Protein AF-A0A6I3X1X1-F1 (afdb_monomer)

Secondary structure (DSSP, 8-state):
-------SEEEE--SHHHHHHHHHHHTTT--EEEEES-SS---SPPP-EEEHHHHHHHHHTT-HHHHHHH-EE--EEEEE-TTS-EEEEEE--TT-B-TTSSBSEEE--HHHHHHHHHHHHHHTT-EEEES----------

Foldseek 3Di:
DPPDDDWPEEFEALALVSLLVLLVCLVVVTGYEYEEQAPADDDDDDDFKDFLVNLLSVVVSVCNVVCVVFKAADQKDFDADPVRHTPDIDGDPRPDADPSRHRGMIGGGRRSSSVSSNVSSVVSPYNYHYSDDDPDDDDPD

Structure (mmCIF, N/CA/C/O backbone):
data_AF-A0A6I3X1X1-F1
#
_entry.id   AF-A0A6I3X1X1-F1
#
loop_
_atom_site.group_PDB
_atom_site.id
_atom_site.type_symbol
_atom_site.label_atom_id
_atom_site.label_alt_id
_atom_site.label_comp_id
_atom_site.label_asym_id
_atom_site.label_entity_id
_atom_site.label_seq_id
_atom_site.pdbx_PDB_ins_code
_atom_site.Cartn_x
_atom_site.Cartn_y
_atom_site.Cartn_z
_atom_site.occupancy
_atom_site.B_iso_or_equiv
_atom_site.auth_seq_id
_atom_site.auth_comp_id
_atom_site.auth_asym_id
_atom_site.auth_atom_id
_atom_site.pdbx_PDB_model_num
ATOM 1 N N . MET A 1 1 ? -27.180 -5.523 21.542 1.00 44.34 1 MET A N 1
ATOM 2 C CA . MET A 1 1 ? -26.044 -4.594 21.440 1.00 44.34 1 MET A CA 1
ATOM 3 C C . MET A 1 1 ? -26.448 -3.597 20.384 1.00 44.34 1 MET A C 1
ATOM 5 O O . MET A 1 1 ? -26.874 -4.025 19.317 1.00 44.34 1 MET A O 1
ATOM 9 N N . ASP A 1 2 ? -26.475 -2.319 20.724 1.00 55.62 2 ASP A N 1
ATOM 10 C CA . ASP A 1 2 ? -26.527 -1.273 19.712 1.00 55.62 2 ASP A CA 1
ATOM 11 C C . ASP A 1 2 ? -25.302 -1.459 18.806 1.00 55.62 2 ASP A C 1
ATOM 13 O O . ASP A 1 2 ? -24.182 -1.622 19.272 1.00 55.62 2 ASP A O 1
ATOM 17 N N . GLY A 1 3 ? -25.512 -1.575 17.497 1.00 69.38 3 GLY A N 1
ATOM 18 C CA . GLY A 1 3 ? -24.440 -1.851 16.533 1.00 69.38 3 GLY A CA 1
ATOM 19 C C . GLY A 1 3 ? -23.529 -0.648 16.272 1.00 69.38 3 GLY A C 1
ATOM 20 O O . GLY A 1 3 ? -23.048 -0.501 15.153 1.00 69.38 3 GLY A O 1
ATOM 21 N N . SER A 1 4 ? -23.366 0.241 17.254 1.00 80.56 4 SER A N 1
ATOM 22 C CA . SER A 1 4 ? -22.607 1.482 17.134 1.00 80.56 4 SER A CA 1
ATOM 23 C C . SER A 1 4 ? -21.169 1.251 17.580 1.00 80.56 4 SER A C 1
ATOM 25 O O . SER A 1 4 ? -20.925 0.787 18.692 1.00 80.56 4 SER A O 1
ATOM 27 N N . PHE A 1 5 ? -20.221 1.593 16.714 1.00 87.25 5 PHE A N 1
ATOM 28 C CA . PHE A 1 5 ? -18.792 1.597 17.015 1.00 87.25 5 PHE A CA 1
ATOM 29 C C . PHE A 1 5 ? -18.276 3.028 16.893 1.00 87.25 5 PHE A C 1
ATOM 31 O O . PHE A 1 5 ? -18.742 3.762 16.023 1.00 87.25 5 PHE A O 1
ATOM 38 N N . ASP A 1 6 ? -17.326 3.400 17.745 1.00 93.31 6 ASP A N 1
ATOM 39 C CA . ASP A 1 6 ? -16.702 4.722 17.745 1.00 93.31 6 ASP A CA 1
ATOM 40 C C . ASP A 1 6 ? -15.221 4.582 17.371 1.00 93.31 6 ASP A C 1
ATOM 42 O O . ASP A 1 6 ? -14.518 3.738 17.932 1.00 93.31 6 ASP A O 1
ATOM 46 N N . PHE A 1 7 ? -14.782 5.356 16.380 1.00 97.00 7 PHE A N 1
ATOM 47 C CA . PHE A 1 7 ? -13.424 5.352 15.835 1.00 97.00 7 PHE A CA 1
ATOM 48 C C . PHE A 1 7 ? -13.033 6.778 15.453 1.00 97.00 7 PHE A C 1
ATOM 50 O O . PHE A 1 7 ? -13.839 7.506 14.875 1.00 97.00 7 PHE A O 1
ATOM 57 N N . ASP A 1 8 ? -11.771 7.141 15.676 1.00 97.94 8 ASP A N 1
ATOM 58 C CA . ASP A 1 8 ? -11.225 8.427 15.231 1.00 97.94 8 ASP A CA 1
ATOM 59 C C . ASP A 1 8 ? -11.210 8.523 13.696 1.00 97.94 8 ASP A C 1
ATOM 61 O O . ASP A 1 8 ? -11.401 9.599 13.126 1.00 97.94 8 ASP A O 1
ATOM 65 N N . VAL A 1 9 ? -10.957 7.396 13.015 1.00 98.06 9 VAL A N 1
ATOM 66 C CA . VAL A 1 9 ? -10.892 7.309 11.551 1.00 98.06 9 VAL A CA 1
ATOM 67 C C . VAL A 1 9 ? -11.572 6.037 11.046 1.00 98.06 9 VAL A C 1
ATOM 69 O O . VAL A 1 9 ? -11.241 4.926 11.458 1.00 98.06 9 VAL A O 1
ATOM 72 N N . VAL A 1 10 ? -12.463 6.190 10.064 1.00 97.62 10 VAL A N 1
ATOM 73 C CA . VAL A 1 10 ? -13.001 5.076 9.272 1.00 97.62 10 VAL A CA 1
ATOM 74 C C . VAL A 1 10 ? -12.580 5.243 7.815 1.00 97.62 10 VAL A C 1
ATOM 76 O O . VAL A 1 10 ? -12.921 6.232 7.167 1.00 97.62 10 VAL A O 1
ATOM 79 N N . VAL A 1 11 ? -11.845 4.268 7.285 1.00 98.06 11 VAL A N 1
ATOM 80 C CA . VAL A 1 11 ? -11.416 4.215 5.885 1.00 98.06 11 VAL A CA 1
ATOM 81 C C . VAL A 1 11 ? -12.339 3.281 5.109 1.00 98.06 11 VAL A C 1
ATOM 83 O O . VAL A 1 11 ? -12.446 2.095 5.419 1.00 98.06 11 VAL A O 1
ATOM 86 N N . VAL A 1 12 ? -12.989 3.811 4.073 1.00 97.25 12 VAL A N 1
ATOM 87 C CA . VAL A 1 12 ? -13.854 3.037 3.175 1.00 97.25 12 VAL A CA 1
ATOM 88 C C . VAL A 1 12 ? -13.056 2.611 1.943 1.00 97.25 12 VAL A C 1
ATOM 90 O O . VAL A 1 12 ? -12.696 3.441 1.110 1.00 97.25 12 VAL A O 1
ATOM 93 N N . GLY A 1 13 ? -12.787 1.312 1.836 1.00 95.38 13 GLY A N 1
ATOM 94 C CA . GLY A 1 13 ? -11.925 0.684 0.836 1.00 95.38 13 GLY A CA 1
ATOM 95 C C . GLY A 1 13 ? -10.644 0.123 1.461 1.00 95.38 13 GLY A C 1
ATOM 96 O O . GLY A 1 13 ? -9.861 0.854 2.061 1.00 95.38 13 GLY A O 1
ATOM 97 N N . GLY A 1 14 ? -10.400 -1.173 1.274 1.00 93.44 14 GLY A N 1
ATOM 98 C CA . GLY A 1 14 ? -9.263 -1.933 1.811 1.00 93.44 14 GLY A CA 1
ATOM 99 C C . GLY A 1 14 ? -8.302 -2.439 0.734 1.00 93.44 14 GLY A C 1
ATOM 100 O O . GLY A 1 14 ? -7.703 -3.508 0.876 1.00 93.44 14 GLY A O 1
ATOM 101 N N . GLY A 1 15 ? -8.160 -1.678 -0.353 1.00 91.62 15 GLY A N 1
ATOM 102 C CA . GLY A 1 15 ? -7.041 -1.828 -1.286 1.00 91.62 15 GLY A CA 1
ATOM 103 C C . GLY A 1 15 ? -5.729 -1.258 -0.714 1.00 91.62 15 GLY A C 1
ATOM 104 O O . GLY A 1 15 ? -5.729 -0.709 0.393 1.00 91.62 15 GLY A O 1
ATOM 105 N N . PRO A 1 16 ? -4.618 -1.301 -1.477 1.00 91.31 16 PRO A N 1
ATOM 106 C CA . PRO A 1 16 ? -3.298 -0.866 -1.010 1.00 91.31 16 PRO A CA 1
ATOM 107 C C . PRO A 1 16 ? -3.285 0.525 -0.363 1.00 91.31 16 PRO A C 1
ATOM 109 O O . PRO A 1 16 ? -2.706 0.711 0.704 1.00 91.31 16 PRO A O 1
ATOM 112 N N . VAL A 1 17 ? -3.969 1.498 -0.974 1.00 93.44 17 VAL A N 1
ATOM 113 C CA . VAL A 1 17 ? -4.033 2.880 -0.471 1.00 93.44 17 VAL A CA 1
ATOM 114 C C . VAL A 1 17 ? -4.779 2.962 0.861 1.00 93.44 17 VAL A C 1
ATOM 116 O O . VAL A 1 17 ? -4.277 3.566 1.804 1.00 93.44 17 VAL A O 1
ATOM 119 N N . GLY A 1 18 ? -5.960 2.343 0.957 1.00 96.00 18 GLY A 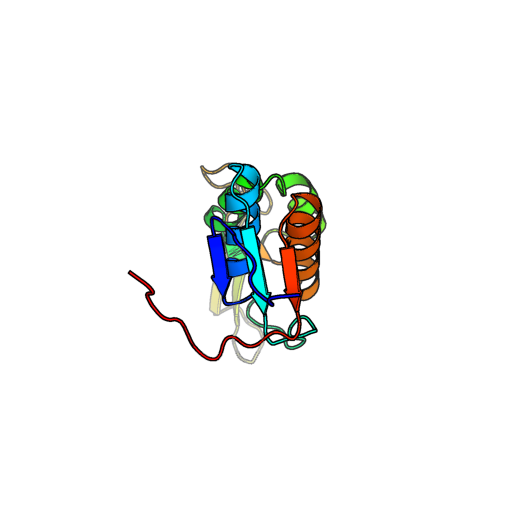N 1
ATOM 120 C CA . GLY A 1 18 ? -6.794 2.414 2.158 1.00 96.00 18 GLY A CA 1
ATOM 121 C C . GLY A 1 18 ? -6.170 1.692 3.349 1.00 96.00 18 GLY A C 1
ATOM 122 O O . GLY A 1 18 ? -6.143 2.226 4.454 1.00 96.00 18 GLY A O 1
ATOM 123 N N . VAL A 1 19 ? -5.567 0.527 3.108 1.00 96.25 19 VAL A N 1
ATOM 124 C CA . VAL A 1 19 ? -4.837 -0.219 4.142 1.00 96.25 19 VAL A CA 1
ATOM 125 C C . VAL A 1 19 ? -3.591 0.545 4.596 1.00 96.25 19 VAL A C 1
ATOM 127 O O . VAL A 1 19 ? -3.344 0.641 5.795 1.00 96.25 19 VAL A O 1
ATOM 130 N N . THR A 1 20 ? -2.845 1.156 3.668 1.00 96.44 20 THR A N 1
ATOM 131 C CA . THR A 1 20 ? -1.687 2.002 4.012 1.00 96.44 20 THR A CA 1
ATOM 132 C C . THR A 1 20 ? -2.111 3.218 4.838 1.00 96.44 20 THR A C 1
ATOM 134 O O . THR A 1 20 ? -1.467 3.534 5.835 1.00 96.44 20 THR A O 1
ATOM 137 N N . MET A 1 21 ? -3.213 3.882 4.471 1.00 97.31 21 MET A N 1
ATOM 138 C CA . MET A 1 21 ? -3.774 4.989 5.252 1.00 97.31 21 MET A CA 1
ATOM 139 C C . MET A 1 21 ? -4.160 4.529 6.662 1.00 97.31 21 MET A C 1
ATOM 141 O O . MET A 1 21 ? -3.764 5.161 7.639 1.00 97.31 21 MET A O 1
ATOM 145 N N . GLY A 1 22 ? -4.868 3.400 6.771 1.00 97.88 22 GLY A N 1
ATOM 146 C CA . GLY A 1 22 ? -5.260 2.820 8.053 1.00 97.88 22 GLY A CA 1
ATOM 147 C C . GLY A 1 22 ? -4.062 2.536 8.959 1.00 97.88 22 GLY A C 1
ATOM 148 O O . GLY A 1 22 ? -4.036 2.964 10.111 1.00 97.88 22 GLY A O 1
ATOM 1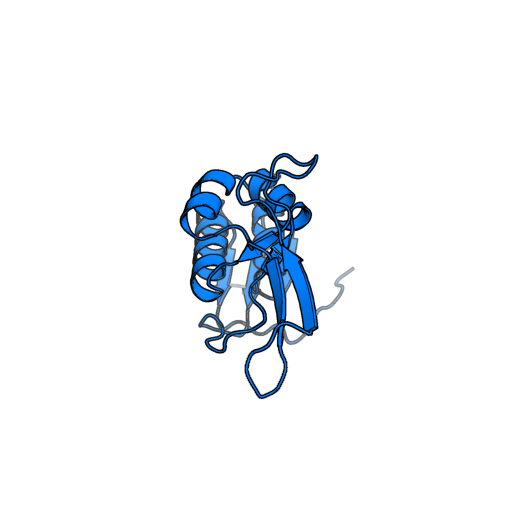49 N N . LEU A 1 23 ? -3.030 1.897 8.404 1.00 97.62 23 LEU A N 1
ATOM 150 C CA . LEU A 1 23 ? -1.767 1.621 9.088 1.00 97.62 23 LEU A CA 1
ATOM 151 C C . LEU A 1 23 ? -1.087 2.906 9.589 1.00 97.62 23 LEU A C 1
ATOM 153 O O . LEU A 1 23 ? -0.702 2.995 10.754 1.00 97.62 23 LEU A O 1
ATOM 157 N N . LEU A 1 24 ? -0.971 3.927 8.736 1.00 97.25 24 LEU A N 1
ATOM 158 C CA . LEU A 1 24 ? -0.341 5.201 9.095 1.00 97.25 24 LEU A CA 1
ATOM 159 C C . LEU A 1 24 ? -1.131 5.976 10.165 1.00 97.25 24 LEU A C 1
ATOM 161 O O . LEU A 1 24 ? -0.517 6.670 10.983 1.00 97.25 24 LEU A O 1
ATOM 165 N N . CYS A 1 25 ? -2.464 5.886 10.168 1.00 97.94 25 CYS A N 1
ATOM 166 C CA . CYS A 1 25 ? -3.318 6.452 11.216 1.00 97.94 25 CYS A CA 1
ATOM 167 C C . CYS A 1 25 ? -3.132 5.721 12.550 1.00 97.94 25 CYS A C 1
ATOM 169 O O . CYS A 1 25 ? -2.887 6.373 13.567 1.00 97.94 25 CYS A O 1
ATOM 171 N N . ALA A 1 26 ? -3.149 4.387 12.539 1.00 97.56 26 ALA A N 1
ATOM 172 C CA . ALA A 1 26 ? -2.936 3.580 13.738 1.00 97.56 26 ALA A CA 1
ATOM 173 C C . ALA A 1 26 ? -1.555 3.833 14.369 1.00 97.56 26 ALA A C 1
ATOM 175 O O . ALA A 1 26 ? -1.452 4.045 15.575 1.00 97.56 26 ALA A O 1
ATOM 176 N N . GLN A 1 27 ? -0.498 3.957 13.558 1.00 96.25 27 GLN A N 1
ATOM 177 C CA . GLN A 1 27 ? 0.848 4.322 14.031 1.00 96.25 27 GLN A CA 1
ATOM 178 C C . GLN A 1 27 ? 0.931 5.717 14.671 1.00 96.25 27 GLN A C 1
ATOM 180 O O . GLN A 1 27 ? 1.866 6.002 15.418 1.00 96.25 27 GLN A O 1
ATOM 185 N N . ARG A 1 28 ? -0.040 6.596 14.400 1.00 96.75 28 ARG A N 1
ATOM 186 C CA . ARG A 1 28 ? -0.178 7.911 15.049 1.00 96.75 28 ARG A CA 1
ATOM 187 C C . ARG A 1 28 ? -1.047 7.869 16.309 1.00 96.75 28 ARG A C 1
ATOM 189 O O . ARG A 1 28 ? -1.270 8.915 16.909 1.00 96.75 28 ARG A O 1
ATOM 196 N N . GLY A 1 29 ? -1.507 6.688 16.721 1.00 97.25 29 GLY A N 1
ATOM 197 C CA . GLY A 1 29 ? -2.323 6.484 17.918 1.00 97.25 29 GLY A CA 1
ATOM 198 C C . GLY A 1 29 ? -3.820 6.712 17.713 1.00 97.25 29 GLY A C 1
ATOM 199 O O . GLY A 1 29 ? -4.537 6.818 18.703 1.00 97.25 29 GLY A O 1
ATOM 200 N N . LEU A 1 30 ? -4.292 6.799 16.464 1.00 98.38 30 LEU A N 1
ATOM 201 C CA . LEU A 1 30 ? -5.714 6.952 16.149 1.00 98.38 30 LEU A CA 1
ATOM 202 C C . LEU A 1 30 ? -6.400 5.584 16.102 1.00 98.38 30 LEU A C 1
ATOM 204 O O . LEU A 1 30 ? -5.938 4.677 15.400 1.00 98.38 30 LEU A O 1
ATOM 208 N N . SER A 1 31 ? -7.538 5.449 16.780 1.00 98.25 31 SER A N 1
ATOM 209 C CA . SER A 1 31 ? -8.416 4.291 16.621 1.00 98.25 31 SER A CA 1
ATOM 210 C C . SER A 1 31 ? -8.959 4.267 15.190 1.00 98.25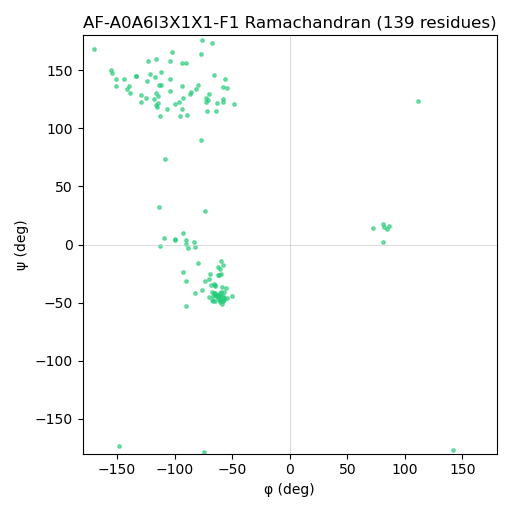 31 SER A C 1
ATOM 212 O O . SER A 1 31 ? -9.650 5.185 14.746 1.00 98.25 31 SER A O 1
ATOM 214 N N . THR A 1 32 ? -8.582 3.239 14.428 1.00 98.50 32 THR A N 1
ATOM 215 C CA . THR A 1 32 ? -8.807 3.218 12.980 1.00 98.50 32 THR A CA 1
ATOM 216 C C . THR A 1 32 ? -9.486 1.930 12.538 1.00 98.50 32 THR A C 1
ATOM 218 O O . THR A 1 32 ? -8.999 0.836 12.829 1.00 98.50 32 THR A O 1
ATOM 221 N N . MET A 1 33 ? -10.574 2.067 11.782 1.00 98.19 33 MET A N 1
ATOM 222 C CA . MET A 1 33 ? -11.258 0.964 11.108 1.00 98.19 33 MET A CA 1
ATOM 223 C C . MET A 1 33 ? -11.085 1.088 9.594 1.00 98.19 33 MET A C 1
ATOM 225 O O . MET A 1 33 ? -11.235 2.172 9.034 1.00 98.19 33 MET A O 1
ATOM 229 N N . VAL A 1 34 ? -10.812 -0.025 8.918 1.00 98.25 34 VAL A N 1
ATOM 230 C CA . VAL A 1 34 ? -10.807 -0.123 7.452 1.00 98.25 34 VAL A CA 1
ATOM 231 C C . VAL A 1 34 ? -11.884 -1.120 7.045 1.00 98.25 34 VAL A C 1
ATOM 233 O O . VAL A 1 34 ? -11.867 -2.262 7.496 1.00 98.25 34 VAL A O 1
ATOM 236 N N . VAL A 1 35 ? -12.808 -0.712 6.179 1.00 97.25 35 VAL A N 1
ATOM 237 C CA . VAL A 1 35 ? -13.873 -1.583 5.656 1.00 97.25 35 VAL A CA 1
ATOM 238 C C . VAL A 1 35 ? -13.691 -1.822 4.162 1.00 97.25 35 VAL A C 1
ATOM 240 O O . VAL A 1 35 ? -13.388 -0.899 3.410 1.00 97.25 35 VAL A O 1
ATOM 243 N N . GLU A 1 36 ? -13.881 -3.057 3.712 1.00 95.94 36 GLU A N 1
ATOM 244 C CA . GLU A 1 36 ? -13.748 -3.452 2.307 1.00 95.94 36 GLU A CA 1
ATOM 245 C C . GLU A 1 36 ? -14.849 -4.432 1.920 1.00 95.94 36 GLU A C 1
ATOM 247 O O . GLU A 1 36 ? -15.118 -5.386 2.646 1.00 95.94 36 GLU A O 1
ATOM 252 N N . ARG A 1 37 ? -15.454 -4.236 0.744 1.00 95.19 37 ARG A N 1
ATOM 253 C CA . ARG A 1 37 ? -16.513 -5.115 0.231 1.00 95.19 37 ARG A CA 1
ATOM 254 C C . ARG A 1 37 ? -15.976 -6.464 -0.248 1.00 95.19 37 ARG A C 1
ATOM 256 O O . ARG A 1 37 ? -16.688 -7.460 -0.184 1.00 95.19 37 ARG A O 1
ATOM 263 N N . ALA A 1 38 ? -14.749 -6.505 -0.762 1.00 90.44 38 ALA A N 1
ATOM 264 C CA . ALA A 1 38 ? -14.105 -7.723 -1.230 1.00 90.44 38 ALA A CA 1
ATOM 265 C C . ALA A 1 38 ? -13.542 -8.531 -0.053 1.00 90.44 38 ALA A C 1
ATOM 267 O O . ALA A 1 38 ? -12.932 -7.990 0.867 1.00 90.44 38 ALA A O 1
ATOM 268 N N . ILE A 1 39 ? -13.730 -9.849 -0.093 1.00 86.88 39 ILE A N 1
ATOM 269 C CA . ILE A 1 39 ? -13.143 -10.759 0.899 1.00 86.88 39 ILE A CA 1
ATOM 270 C C . ILE A 1 39 ? -11.691 -11.065 0.523 1.00 86.88 39 ILE A C 1
ATOM 272 O O . ILE A 1 39 ? -10.797 -11.048 1.365 1.00 86.88 39 ILE A O 1
ATOM 276 N N . GLU A 1 40 ? -11.446 -11.283 -0.762 1.00 80.56 40 GLU A N 1
ATOM 277 C CA . GLU A 1 40 ? -10.140 -11.664 -1.281 1.00 80.56 40 GLU A CA 1
ATOM 278 C C 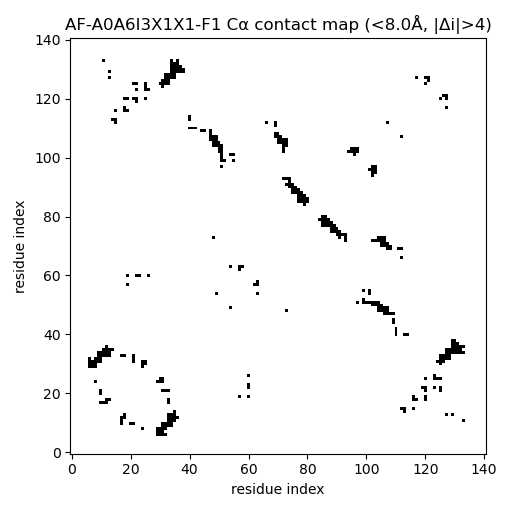. GLU A 1 40 ? -9.452 -10.486 -1.972 1.00 80.56 40 GLU A C 1
ATOM 280 O O . GLU A 1 40 ? -10.080 -9.498 -2.367 1.00 80.56 40 GLU A O 1
ATOM 285 N N . VAL A 1 41 ? -8.129 -10.586 -2.069 1.00 72.69 41 VAL A N 1
ATOM 286 C CA . VAL A 1 41 ? -7.328 -9.704 -2.917 1.00 72.69 41 VAL A CA 1
ATOM 287 C C . VAL A 1 41 ? -7.690 -9.982 -4.377 1.00 72.69 41 VAL A C 1
ATOM 289 O O . VAL A 1 41 ? -8.027 -11.101 -4.745 1.00 72.69 41 VAL A O 1
ATOM 292 N N . TYR A 1 42 ? -7.675 -8.950 -5.216 1.00 69.62 42 TYR A N 1
ATOM 293 C CA . TYR A 1 42 ? -8.031 -9.090 -6.624 1.00 69.62 42 TYR A CA 1
ATOM 294 C C . TYR A 1 42 ? -6.957 -9.870 -7.408 1.00 69.62 42 TYR A C 1
ATOM 296 O O . TYR A 1 42 ? -5.804 -9.451 -7.455 1.00 69.62 42 TYR A O 1
ATOM 304 N N . ASP A 1 43 ? -7.354 -10.956 -8.079 1.00 63.66 43 ASP A N 1
ATOM 305 C CA . ASP A 1 43 ? -6.426 -11.935 -8.677 1.00 63.66 43 ASP A CA 1
ATOM 306 C C . ASP A 1 43 ? -5.799 -11.547 -10.030 1.00 63.66 43 ASP A C 1
ATOM 308 O O . ASP A 1 43 ? -4.840 -12.184 -10.471 1.00 63.66 43 ASP A O 1
ATOM 312 N N . LEU A 1 44 ? -6.324 -10.544 -10.747 1.00 61.75 44 LEU A N 1
ATOM 313 C CA . LEU A 1 44 ? -5.815 -10.231 -12.091 1.00 61.75 44 LEU A CA 1
ATOM 314 C C . LEU A 1 44 ? -4.614 -9.269 -12.035 1.00 61.75 44 LEU A C 1
ATOM 316 O O . LEU A 1 44 ? -4.735 -8.190 -11.446 1.00 61.75 44 LEU A O 1
ATOM 320 N N . PRO A 1 45 ? -3.494 -9.592 -12.714 1.00 56.78 45 PRO A N 1
ATOM 321 C CA . PRO A 1 45 ? -2.301 -8.754 -12.718 1.00 56.78 45 PRO A CA 1
ATOM 322 C C . PRO A 1 45 ? -2.584 -7.391 -13.365 1.00 56.78 45 PRO A C 1
ATOM 324 O O . PRO A 1 45 ? -2.994 -7.302 -14.524 1.00 56.78 45 PRO A O 1
ATOM 327 N N . ARG A 1 46 ? -2.351 -6.317 -12.607 1.00 65.44 46 ARG A N 1
ATOM 328 C CA . ARG A 1 46 ? -2.255 -4.932 -13.103 1.00 65.44 46 ARG A CA 1
ATOM 329 C C . ARG A 1 46 ? -0.780 -4.541 -13.183 1.00 65.44 46 ARG A C 1
ATOM 331 O O . ARG A 1 46 ? 0.047 -5.256 -12.645 1.00 65.44 46 ARG A O 1
ATOM 338 N N . ALA A 1 47 ? -0.433 -3.455 -13.875 1.00 57.84 47 ALA A N 1
ATOM 339 C CA . ALA A 1 47 ? 0.958 -3.004 -14.004 1.00 57.84 47 ALA A CA 1
ATOM 340 C C . ALA A 1 47 ? 1.668 -2.965 -12.635 1.00 57.84 47 ALA A C 1
ATOM 342 O O . ALA A 1 47 ? 1.205 -2.277 -11.726 1.00 57.84 47 ALA A O 1
ATOM 343 N N . ILE A 1 48 ? 2.762 -3.727 -12.498 1.00 81.06 48 ILE A N 1
ATOM 344 C CA . ILE A 1 48 ? 3.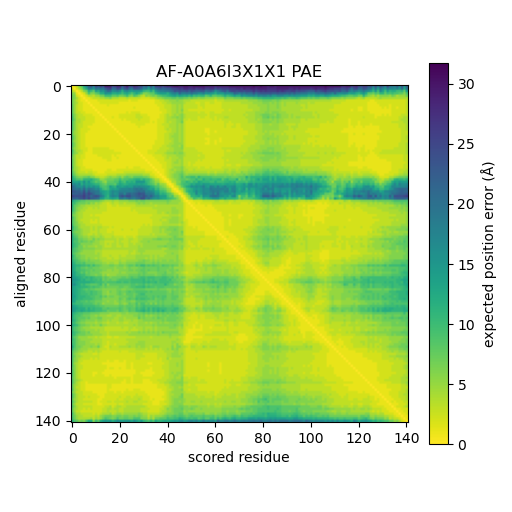384 -4.013 -11.202 1.00 81.06 48 ILE A CA 1
ATOM 345 C C . ILE A 1 48 ? 4.703 -3.268 -11.054 1.00 81.06 48 ILE A C 1
ATOM 347 O O . ILE A 1 48 ? 5.780 -3.849 -11.153 1.00 81.06 48 ILE A O 1
ATOM 351 N N . VAL A 1 49 ? 4.606 -1.959 -10.845 1.00 90.44 49 VAL A N 1
ATOM 352 C CA . VAL A 1 49 ? 5.755 -1.107 -10.542 1.00 90.44 49 VAL A CA 1
ATOM 353 C C . VAL A 1 49 ? 5.445 -0.194 -9.366 1.00 90.44 49 VAL A C 1
ATOM 355 O O . VAL A 1 49 ? 4.305 0.229 -9.173 1.00 90.44 49 VAL A O 1
ATOM 358 N N . MET A 1 50 ? 6.457 0.063 -8.551 1.00 92.62 50 MET A N 1
ATOM 359 C CA . MET A 1 50 ? 6.427 0.971 -7.413 1.00 92.62 50 MET A CA 1
ATOM 360 C C . MET A 1 50 ? 7.616 1.911 -7.551 1.00 92.62 50 MET A C 1
ATOM 362 O O . MET A 1 50 ? 8.749 1.442 -7.659 1.00 92.62 50 MET A O 1
ATOM 366 N N . ASP A 1 51 ? 7.361 3.214 -7.583 1.00 94.19 51 ASP A N 1
ATOM 367 C CA . ASP A 1 51 ? 8.416 4.225 -7.594 1.00 94.19 51 ASP A CA 1
ATOM 368 C C . ASP A 1 51 ? 9.052 4.400 -6.204 1.00 94.19 51 ASP A C 1
ATOM 370 O O . ASP A 1 51 ? 8.684 3.753 -5.217 1.00 94.19 51 ASP A O 1
ATOM 374 N N . ASP A 1 52 ? 10.078 5.235 -6.129 1.00 94.88 52 ASP A N 1
ATOM 375 C CA . ASP A 1 52 ? 10.803 5.541 -4.901 1.00 94.88 52 ASP A CA 1
ATOM 376 C C . ASP A 1 52 ? 9.980 6.351 -3.885 1.00 94.88 52 ASP A C 1
ATOM 378 O O . ASP A 1 52 ? 10.213 6.232 -2.679 1.00 94.88 52 ASP A O 1
ATOM 382 N N . GLU A 1 53 ? 8.983 7.119 -4.325 1.00 96.00 53 GLU A N 1
ATOM 383 C CA . GLU A 1 53 ? 8.088 7.873 -3.440 1.00 96.00 53 GLU A CA 1
ATOM 384 C C . GLU A 1 53 ? 7.156 6.938 -2.660 1.00 96.00 53 GLU A C 1
ATOM 386 O O . GLU A 1 53 ? 7.025 7.059 -1.436 1.00 96.00 53 GLU A O 1
ATOM 391 N N . ILE A 1 54 ? 6.565 5.945 -3.329 1.00 94.62 54 ILE A N 1
ATOM 392 C CA . ILE A 1 54 ? 5.743 4.924 -2.671 1.00 94.62 54 ILE A CA 1
ATOM 393 C C . ILE A 1 54 ? 6.609 4.086 -1.723 1.00 94.62 54 ILE A C 1
ATOM 395 O O . ILE A 1 54 ? 6.220 3.855 -0.574 1.00 94.62 54 ILE A O 1
ATOM 399 N N . GLN A 1 55 ? 7.813 3.686 -2.147 1.00 95.44 55 GLN A N 1
ATOM 400 C CA . GLN A 1 55 ? 8.759 2.982 -1.271 1.00 95.44 55 GLN A CA 1
ATOM 401 C C . GLN A 1 55 ? 9.084 3.807 -0.020 1.00 95.44 55 GLN A C 1
ATOM 403 O O . GLN A 1 55 ? 9.094 3.278 1.094 1.00 95.44 55 GLN A O 1
ATOM 408 N N . ARG A 1 56 ? 9.265 5.125 -0.164 1.00 95.69 56 ARG A N 1
ATOM 409 C CA . ARG A 1 56 ? 9.519 6.036 0.956 1.00 95.69 56 ARG A CA 1
ATOM 410 C C . ARG A 1 56 ? 8.338 6.136 1.925 1.00 95.69 56 ARG A C 1
ATOM 412 O O . ARG A 1 56 ? 8.569 6.251 3.137 1.00 95.69 56 ARG A O 1
ATOM 419 N N . VAL A 1 57 ? 7.100 6.084 1.430 1.00 95.19 57 VAL A N 1
ATOM 420 C CA . VAL A 1 57 ? 5.884 6.024 2.263 1.00 95.19 57 VAL A CA 1
ATOM 421 C C . VAL A 1 57 ? 5.850 4.723 3.061 1.00 95.19 57 VAL A C 1
ATOM 423 O O . VAL A 1 57 ? 5.678 4.755 4.279 1.00 95.19 57 VAL A O 1
ATOM 426 N N . LEU A 1 58 ? 6.084 3.587 2.406 1.00 94.75 58 LEU A N 1
ATOM 427 C CA . LEU A 1 58 ? 6.048 2.275 3.054 1.00 94.75 58 LEU A CA 1
ATOM 428 C C . LEU A 1 58 ? 7.230 2.053 4.012 1.00 94.75 58 LEU A C 1
ATOM 430 O O . LEU A 1 58 ? 7.074 1.407 5.047 1.00 94.75 58 LEU A O 1
ATOM 434 N N . GLN A 1 59 ? 8.384 2.672 3.753 1.00 94.81 59 GLN A N 1
ATOM 435 C CA . GLN A 1 59 ? 9.461 2.792 4.737 1.00 94.81 59 GLN A CA 1
ATOM 436 C C . GLN A 1 59 ? 8.982 3.537 5.990 1.00 94.81 59 GLN A C 1
ATOM 438 O O . GLN A 1 59 ? 9.255 3.100 7.104 1.00 94.81 59 GLN A O 1
ATOM 443 N N . GLY A 1 60 ? 8.247 4.642 5.819 1.00 92.81 60 GLY A N 1
ATOM 444 C CA . GLY A 1 60 ? 7.630 5.378 6.926 1.00 92.81 60 GLY A CA 1
ATOM 445 C C . GLY A 1 60 ? 6.606 4.554 7.710 1.00 92.81 60 GLY A C 1
ATOM 446 O O . GLY A 1 60 ? 6.434 4.793 8.899 1.00 92.81 60 GLY A O 1
ATOM 447 N N . ALA A 1 61 ? 5.993 3.560 7.064 1.00 93.75 61 ALA A N 1
ATOM 448 C CA . ALA A 1 61 ? 5.110 2.583 7.691 1.00 93.75 61 ALA A CA 1
ATOM 449 C C . ALA A 1 61 ? 5.855 1.405 8.358 1.00 93.75 61 ALA A C 1
ATOM 451 O O . ALA A 1 61 ? 5.212 0.500 8.887 1.00 93.75 61 ALA A O 1
ATOM 452 N N . GLY A 1 62 ? 7.195 1.394 8.349 1.00 94.06 62 GLY A N 1
ATOM 453 C CA . GLY A 1 62 ? 8.017 0.339 8.953 1.00 94.06 62 GLY A CA 1
ATOM 454 C C . GLY A 1 62 ? 8.195 -0.913 8.087 1.00 94.06 62 GLY A C 1
ATOM 455 O O . GLY A 1 62 ? 8.634 -1.943 8.588 1.00 94.06 62 GLY A O 1
ATOM 456 N N . LEU A 1 63 ? 7.876 -0.846 6.791 1.00 94.88 63 LEU A N 1
ATOM 457 C CA . LEU A 1 63 ? 7.822 -2.017 5.904 1.00 94.88 63 LEU A CA 1
ATOM 458 C C . LEU A 1 63 ? 9.065 -2.205 5.029 1.00 94.88 63 LEU A C 1
ATOM 460 O O . LEU A 1 63 ? 9.094 -3.112 4.203 1.00 94.88 63 LEU A O 1
ATOM 464 N N . SER A 1 64 ? 10.098 -1.378 5.205 1.00 91.19 64 SER A N 1
ATOM 465 C CA . SER A 1 64 ? 11.271 -1.339 4.317 1.00 91.19 64 SER A CA 1
ATOM 466 C C . SER A 1 64 ? 11.954 -2.706 4.151 1.00 91.19 64 SER A C 1
ATOM 468 O O . SER A 1 64 ? 12.228 -3.121 3.027 1.00 91.19 64 SER A O 1
ATOM 470 N N . ASP A 1 65 ? 12.180 -3.430 5.252 1.00 89.94 65 ASP A N 1
ATOM 471 C CA . ASP A 1 65 ? 12.865 -4.731 5.226 1.00 89.94 65 ASP A CA 1
ATOM 472 C C . ASP A 1 65 ? 12.037 -5.821 4.539 1.00 89.94 65 ASP A C 1
ATOM 474 O O . ASP A 1 65 ? 12.586 -6.710 3.887 1.00 89.94 65 ASP A O 1
ATOM 478 N N . LEU A 1 66 ? 10.712 -5.778 4.699 1.00 89.88 66 LEU A N 1
ATOM 479 C CA . LEU A 1 66 ? 9.808 -6.737 4.070 1.00 89.88 66 LEU A CA 1
ATOM 480 C C . LEU A 1 66 ? 9.634 -6.426 2.582 1.00 89.88 66 LEU A C 1
ATOM 482 O O . LEU A 1 66 ? 9.654 -7.347 1.769 1.00 89.88 66 LEU A O 1
ATOM 486 N N . LEU A 1 67 ? 9.553 -5.143 2.216 1.00 89.88 67 LEU A N 1
ATOM 487 C CA . LEU A 1 67 ? 9.535 -4.709 0.820 1.00 89.88 67 LEU A CA 1
ATOM 488 C C . LEU A 1 67 ? 10.765 -5.209 0.068 1.00 89.88 67 LEU A C 1
ATOM 490 O O . LEU A 1 67 ? 10.613 -5.805 -0.990 1.00 89.88 67 LEU A O 1
ATOM 494 N N . GLY A 1 68 ? 11.964 -5.078 0.641 1.00 88.81 68 GLY A N 1
ATOM 495 C CA . GLY A 1 68 ? 13.191 -5.577 0.011 1.00 88.81 68 GLY A CA 1
ATOM 496 C C . GLY A 1 68 ? 13.209 -7.090 -0.268 1.00 88.81 68 GLY A C 1
ATOM 497 O O . GLY A 1 68 ? 14.068 -7.553 -1.012 1.00 88.81 68 GLY A O 1
ATOM 498 N N . ARG A 1 69 ? 12.284 -7.873 0.309 1.00 91.69 69 ARG A N 1
ATOM 499 C CA . ARG A 1 69 ? 12.148 -9.321 0.062 1.00 91.69 69 ARG A CA 1
ATOM 500 C C . ARG A 1 69 ? 11.158 -9.665 -1.047 1.00 91.69 69 ARG A C 1
ATOM 502 O O . ARG A 1 69 ? 11.268 -10.753 -1.601 1.00 91.69 69 ARG A O 1
ATOM 509 N N . ILE A 1 70 ? 10.199 -8.783 -1.328 1.00 91.50 70 ILE A N 1
ATOM 510 C CA . ILE A 1 70 ? 9.106 -9.025 -2.288 1.00 91.50 70 ILE A CA 1
ATOM 511 C C . ILE A 1 70 ? 9.197 -8.141 -3.537 1.00 91.50 70 ILE A C 1
ATOM 513 O O . ILE A 1 70 ? 8.342 -8.214 -4.420 1.00 91.50 70 ILE A O 1
ATOM 517 N N . THR A 1 71 ? 10.207 -7.271 -3.606 1.00 93.44 71 THR A N 1
ATOM 518 C CA . THR A 1 71 ? 10.431 -6.381 -4.741 1.00 93.44 71 THR A CA 1
ATOM 519 C C . THR A 1 71 ? 11.748 -6.679 -5.452 1.00 93.44 71 THR A C 1
ATOM 521 O O . THR A 1 71 ? 12.655 -7.322 -4.924 1.00 93.44 71 THR A O 1
ATOM 524 N N . SER A 1 72 ? 11.856 -6.236 -6.701 1.00 92.81 72 SER A N 1
ATOM 525 C CA . SER A 1 72 ? 13.087 -6.315 -7.492 1.00 92.81 72 SER A CA 1
ATOM 526 C C . SER A 1 72 ? 13.250 -5.047 -8.329 1.00 92.81 72 SER A C 1
ATOM 528 O O . SER A 1 72 ? 12.273 -4.637 -8.955 1.00 92.81 72 SER A O 1
ATOM 530 N N . PRO A 1 73 ? 14.437 -4.413 -8.378 1.00 93.25 73 PRO A N 1
ATOM 531 C CA . PRO A 1 73 ? 14.656 -3.224 -9.200 1.00 93.25 73 PRO A CA 1
ATOM 532 C C . PRO A 1 73 ? 14.282 -3.450 -10.668 1.00 93.25 73 PRO A C 1
ATOM 534 O O . PRO A 1 73 ? 14.638 -4.470 -11.261 1.00 93.25 73 PRO A O 1
ATOM 537 N N . LEU A 1 74 ? 13.572 -2.489 -11.261 1.00 92.75 74 LEU A N 1
ATOM 538 C CA . LEU A 1 74 ? 13.316 -2.476 -12.695 1.00 92.75 74 LEU A CA 1
ATOM 539 C C . LEU A 1 74 ? 14.614 -2.098 -13.419 1.00 92.75 74 LEU A C 1
ATOM 541 O O . LEU A 1 74 ? 15.170 -1.030 -13.183 1.00 92.75 74 LEU A O 1
ATOM 545 N N . LEU A 1 75 ? 15.078 -2.964 -14.319 1.00 93.00 75 LEU A N 1
ATOM 546 C CA . LEU A 1 75 ? 16.361 -2.791 -15.017 1.00 93.00 75 LEU A CA 1
ATOM 547 C C . LEU A 1 75 ? 16.259 -1.977 -16.311 1.00 93.00 75 LEU A C 1
ATOM 549 O O . LEU A 1 75 ? 17.262 -1.727 -16.975 1.00 93.00 75 LEU A O 1
ATOM 553 N N . GLY A 1 76 ? 15.051 -1.572 -16.687 1.00 92.94 76 GLY A N 1
ATOM 554 C CA . GLY A 1 76 ? 14.800 -0.854 -17.923 1.00 92.94 76 GLY A CA 1
ATOM 555 C C . GLY A 1 76 ? 13.501 -1.265 -18.592 1.00 92.94 76 GLY A C 1
ATOM 556 O O . GLY A 1 76 ? 12.732 -2.077 -18.077 1.00 92.94 76 GLY A O 1
ATOM 557 N N . ALA A 1 77 ? 13.269 -0.680 -19.757 1.00 92.75 77 ALA A N 1
ATOM 558 C CA . ALA A 1 77 ? 12.165 -1.016 -20.639 1.00 92.75 77 ALA A CA 1
ATOM 559 C C . ALA A 1 77 ? 12.575 -0.737 -22.084 1.00 92.75 77 ALA A C 1
ATOM 561 O O . ALA A 1 77 ? 13.229 0.268 -22.369 1.00 92.75 77 ALA A O 1
ATOM 562 N N . GLU A 1 78 ? 12.153 -1.593 -23.008 1.00 95.81 78 GLU A N 1
ATOM 563 C CA . GLU A 1 78 ? 12.424 -1.424 -24.431 1.00 95.81 78 GLU A CA 1
ATOM 564 C C . GLU A 1 78 ? 11.171 -1.639 -25.276 1.00 95.81 78 GLU A C 1
ATOM 566 O O . GLU A 1 78 ? 10.319 -2.476 -24.984 1.00 95.81 78 GLU A O 1
ATOM 571 N N . PHE A 1 79 ? 11.081 -0.862 -26.350 1.00 96.81 79 PHE A N 1
ATOM 572 C CA . PHE A 1 79 ? 10.174 -1.110 -27.454 1.00 96.81 79 PHE A CA 1
ATOM 573 C C . PHE A 1 79 ? 10.947 -1.859 -28.531 1.00 96.81 79 PHE A C 1
ATOM 575 O O . PHE A 1 79 ? 11.967 -1.375 -29.034 1.00 96.81 79 PHE A O 1
ATOM 582 N N . VAL A 1 80 ? 10.442 -3.031 -28.895 1.00 97.69 80 VAL A N 1
ATOM 583 C CA . VAL A 1 80 ? 11.033 -3.903 -29.910 1.00 97.69 80 VAL A CA 1
ATOM 584 C C . VAL A 1 80 ? 10.140 -3.972 -31.144 1.00 97.69 80 VAL A C 1
ATOM 586 O O . VAL A 1 80 ? 8.915 -3.858 -31.053 1.00 97.69 80 VAL A O 1
ATOM 589 N N . GLY A 1 81 ? 10.759 -4.134 -32.311 1.00 97.25 81 GLY A N 1
ATOM 590 C CA . GLY A 1 81 ? 10.064 -4.441 -33.554 1.00 97.25 81 GLY A CA 1
ATOM 591 C C . GLY A 1 81 ? 9.439 -5.835 -33.527 1.00 97.25 81 GLY A C 1
ATOM 592 O O . GLY A 1 81 ? 9.665 -6.630 -32.616 1.00 97.25 81 GLY A O 1
ATOM 593 N N . VAL A 1 82 ? 8.663 -6.159 -34.563 1.00 96.56 82 VAL A N 1
ATOM 594 C CA . VAL A 1 82 ? 8.034 -7.489 -34.714 1.00 96.56 82 VAL A CA 1
ATOM 595 C C . VAL A 1 82 ? 9.052 -8.632 -34.802 1.00 96.56 82 VAL A C 1
ATOM 597 O O . VAL A 1 82 ? 8.715 -9.784 -34.555 1.00 96.56 82 VAL A O 1
ATOM 600 N N . ASP A 1 83 ? 10.289 -8.306 -35.162 1.00 96.56 83 ASP A N 1
ATOM 601 C CA . ASP A 1 83 ? 11.445 -9.193 -35.238 1.00 96.56 83 ASP A CA 1
ATOM 602 C C . ASP A 1 83 ? 12.236 -9.272 -33.917 1.00 96.56 83 ASP A C 1
ATOM 604 O O . ASP A 1 83 ? 13.238 -9.979 -33.847 1.00 96.56 83 ASP A O 1
ATOM 608 N N . GLY A 1 84 ? 11.801 -8.557 -32.875 1.00 96.12 84 GLY A N 1
ATOM 609 C CA . GLY A 1 84 ? 12.497 -8.455 -31.594 1.00 96.12 84 GLY A CA 1
ATOM 610 C C . GLY A 1 84 ? 13.646 -7.444 -31.581 1.00 96.12 84 GLY A C 1
ATOM 611 O O . GLY A 1 84 ? 14.303 -7.294 -30.554 1.00 96.12 84 GLY A O 1
ATOM 612 N N . THR A 1 85 ? 13.902 -6.723 -32.677 1.00 97.19 85 THR A N 1
ATOM 613 C CA . THR A 1 85 ? 14.987 -5.736 -32.721 1.00 97.19 85 THR A CA 1
ATOM 614 C C . THR A 1 85 ? 14.611 -4.505 -31.895 1.00 97.19 85 THR A C 1
ATOM 616 O O . THR A 1 85 ? 13.567 -3.892 -32.129 1.00 97.19 85 THR A O 1
ATOM 619 N N . ARG A 1 86 ? 15.465 -4.107 -30.942 1.00 97.31 86 ARG A N 1
ATOM 620 C CA . ARG A 1 86 ? 15.274 -2.893 -30.129 1.00 97.31 86 ARG A CA 1
ATOM 621 C C . ARG A 1 86 ? 15.175 -1.654 -31.021 1.00 97.31 86 ARG A C 1
ATOM 623 O O . ARG A 1 86 ? 16.101 -1.340 -31.765 1.00 97.31 86 ARG A O 1
ATOM 630 N N . ILE A 1 87 ? 14.063 -0.931 -30.902 1.00 97.44 87 ILE A N 1
ATOM 631 C CA . ILE A 1 87 ? 13.828 0.354 -31.574 1.00 97.44 87 ILE A CA 1
ATOM 632 C C . ILE A 1 87 ? 14.326 1.489 -30.678 1.00 97.44 87 ILE A C 1
ATOM 634 O O . ILE A 1 87 ? 15.117 2.330 -31.095 1.00 97.44 87 ILE A O 1
ATOM 638 N N . ILE A 1 88 ? 13.855 1.506 -29.431 1.00 97.62 88 ILE A N 1
ATOM 639 C CA . ILE A 1 88 ? 14.220 2.480 -28.402 1.00 97.62 88 ILE A CA 1
ATOM 640 C C . ILE A 1 88 ? 14.004 1.847 -27.029 1.00 97.62 88 ILE A C 1
ATOM 642 O O . ILE A 1 88 ? 13.137 0.995 -26.864 1.00 97.62 88 ILE A O 1
ATOM 646 N N . GLY A 1 89 ? 14.783 2.252 -26.034 1.00 95.06 89 GLY A N 1
ATOM 647 C CA . GLY A 1 89 ? 14.609 1.773 -24.669 1.00 95.06 89 GLY A CA 1
ATOM 648 C C . GLY A 1 89 ? 15.448 2.562 -23.682 1.00 95.06 89 GLY A C 1
ATOM 649 O O . GLY A 1 89 ? 16.331 3.323 -24.087 1.00 95.06 89 GLY A O 1
ATOM 650 N N . ILE A 1 90 ? 15.167 2.347 -22.407 1.00 94.12 90 ILE A N 1
ATOM 651 C CA . ILE A 1 90 ? 15.899 2.896 -21.271 1.00 94.12 90 ILE A CA 1
ATOM 652 C C . ILE A 1 90 ? 16.502 1.715 -20.524 1.00 94.12 90 ILE A C 1
ATOM 654 O O . ILE A 1 90 ? 15.781 0.775 -20.204 1.00 94.12 90 ILE A O 1
ATOM 658 N N . ASP A 1 91 ? 17.795 1.793 -20.231 1.00 94.12 91 ASP A N 1
ATOM 659 C CA . ASP A 1 91 ? 18.486 0.857 -19.347 1.00 94.12 91 ASP A CA 1
ATOM 660 C C . ASP A 1 91 ? 18.717 1.555 -18.001 1.00 94.12 91 ASP A C 1
ATOM 662 O O . ASP A 1 91 ? 19.158 2.708 -17.956 1.00 94.12 91 ASP A O 1
ATOM 666 N N . ILE A 1 92 ? 18.395 0.872 -16.907 1.00 92.06 92 ILE A N 1
ATOM 667 C CA . ILE A 1 92 ? 18.520 1.381 -15.541 1.00 92.06 92 ILE A CA 1
ATOM 668 C C . ILE A 1 92 ? 19.564 0.515 -14.826 1.00 92.06 92 ILE A C 1
ATOM 670 O O . ILE A 1 92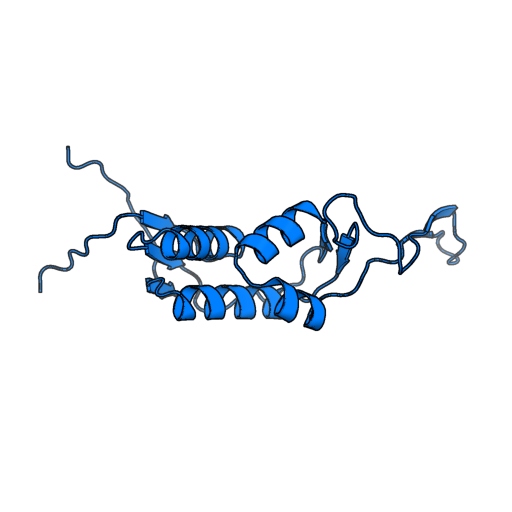 ? 19.363 -0.696 -14.708 1.00 92.06 92 ILE A O 1
ATOM 674 N N . PRO A 1 93 ? 20.688 1.092 -14.357 1.00 91.50 93 PRO A N 1
ATOM 675 C CA . PRO A 1 93 ? 21.682 0.333 -13.610 1.00 91.50 93 PRO A CA 1
ATOM 676 C C . PRO A 1 93 ? 21.060 -0.310 -12.356 1.00 91.50 93 PRO A C 1
ATOM 678 O O . PRO A 1 93 ? 20.331 0.376 -11.637 1.00 91.50 93 PRO A O 1
ATOM 681 N N . PRO A 1 94 ? 21.347 -1.592 -12.056 1.00 84.31 94 PRO A N 1
ATOM 682 C CA . PRO A 1 94 ? 20.753 -2.294 -10.912 1.00 84.31 94 PRO A CA 1
ATOM 683 C C . PRO A 1 94 ? 21.039 -1.645 -9.550 1.00 84.31 94 PRO A C 1
ATOM 685 O O . PRO A 1 94 ? 20.288 -1.842 -8.600 1.00 84.31 94 PRO A O 1
ATOM 688 N N . ASP A 1 95 ? 22.144 -0.909 -9.452 1.00 90.06 95 ASP A N 1
ATOM 689 C CA . ASP A 1 95 ? 22.639 -0.222 -8.261 1.00 90.06 95 ASP A CA 1
ATOM 690 C C . ASP A 1 95 ? 22.298 1.278 -8.241 1.00 90.06 95 ASP A C 1
ATOM 692 O O . ASP A 1 95 ? 22.713 1.998 -7.328 1.00 90.06 95 ASP A O 1
ATOM 696 N N . LEU A 1 96 ? 21.539 1.769 -9.228 1.00 91.19 96 LEU A N 1
ATOM 697 C CA . LEU A 1 96 ? 21.118 3.161 -9.266 1.00 91.19 96 LEU A CA 1
ATOM 698 C C . LEU A 1 96 ? 20.060 3.433 -8.188 1.00 91.19 96 LEU A C 1
ATOM 700 O O . LEU A 1 96 ? 18.925 2.958 -8.256 1.00 91.19 96 LEU A O 1
ATOM 704 N N . MET A 1 97 ? 20.429 4.282 -7.233 1.00 93.75 97 MET A N 1
ATOM 705 C CA . MET A 1 97 ? 19.564 4.719 -6.141 1.00 93.75 97 MET A CA 1
ATOM 706 C C . MET A 1 97 ? 19.060 6.141 -6.375 1.00 93.75 97 MET A C 1
ATOM 708 O O . MET A 1 97 ? 19.798 7.009 -6.849 1.00 93.75 97 MET A O 1
ATOM 712 N N . SER A 1 98 ? 17.810 6.393 -6.004 1.00 94.31 98 SER A N 1
ATOM 713 C CA . SER A 1 98 ? 17.238 7.732 -5.999 1.00 94.31 98 SER A CA 1
ATOM 714 C C . SER A 1 98 ? 17.724 8.545 -4.787 1.00 94.31 98 SER A C 1
ATOM 716 O O . SER A 1 98 ? 18.204 7.976 -3.798 1.00 94.31 98 SER A O 1
ATOM 718 N N . PRO A 1 99 ? 17.560 9.883 -4.797 1.00 95.69 99 PRO A N 1
ATOM 719 C CA . PRO A 1 99 ? 17.852 10.728 -3.636 1.00 95.69 99 PRO A CA 1
ATOM 720 C C . PRO A 1 99 ? 17.061 10.366 -2.367 1.00 95.69 99 PRO A C 1
ATOM 722 O O . PRO A 1 99 ? 17.452 10.778 -1.276 1.00 95.69 99 PRO A O 1
ATOM 725 N N . LEU A 1 100 ? 15.966 9.604 -2.490 1.00 94.88 100 LEU A N 1
ATOM 726 C CA . LEU A 1 100 ? 15.167 9.121 -1.359 1.00 94.88 100 LEU A CA 1
ATOM 727 C C . LEU A 1 100 ? 15.756 7.863 -0.699 1.00 94.88 100 LEU A C 1
ATOM 729 O O . LEU A 1 100 ? 15.213 7.396 0.302 1.00 94.88 100 LEU A O 1
ATOM 733 N N . GLY A 1 101 ? 16.865 7.332 -1.226 1.00 93.19 101 GLY A N 1
ATOM 734 C CA . GLY A 1 101 ? 17.545 6.154 -0.689 1.00 93.19 101 GLY A CA 1
ATOM 735 C C . GLY A 1 101 ? 16.914 4.822 -1.103 1.00 93.19 101 GLY A C 1
ATOM 736 O O . GLY A 1 101 ? 17.217 3.807 -0.482 1.00 93.19 101 GLY A O 1
ATOM 737 N N . HIS A 1 102 ? 16.079 4.816 -2.147 1.00 93.81 102 HIS A N 1
ATOM 738 C CA . HIS A 1 102 ? 15.423 3.628 -2.714 1.00 93.81 102 HIS A CA 1
ATOM 739 C C . HIS A 1 102 ? 15.759 3.480 -4.209 1.00 93.81 102 HIS A C 1
ATOM 741 O O . HIS A 1 102 ? 16.118 4.478 -4.839 1.00 93.81 102 HIS A O 1
ATOM 747 N N . PRO A 1 103 ? 15.661 2.280 -4.813 1.00 93.38 103 PRO A N 1
ATOM 748 C CA . PRO A 1 103 ? 15.691 2.149 -6.269 1.00 93.38 103 PRO A CA 1
ATOM 749 C C . PRO A 1 103 ? 14.586 3.000 -6.906 1.00 93.38 103 PRO A C 1
ATOM 751 O O . PRO A 1 103 ? 13.477 3.055 -6.378 1.00 93.38 103 PRO A O 1
ATOM 754 N N . PHE A 1 104 ? 14.858 3.623 -8.057 1.00 92.62 104 PHE A N 1
ATOM 755 C CA . PHE A 1 104 ? 13.892 4.501 -8.743 1.00 92.62 104 PHE A CA 1
ATOM 756 C C . PHE A 1 104 ? 12.554 3.825 -9.033 1.00 92.62 104 PHE A C 1
ATOM 758 O O . PHE A 1 104 ? 11.497 4.448 -8.983 1.00 92.62 104 PHE A O 1
ATOM 765 N N . THR A 1 105 ? 12.593 2.548 -9.392 1.00 93.00 105 THR A N 1
ATOM 766 C CA . THR A 1 105 ? 11.396 1.755 -9.619 1.00 93.00 105 THR A CA 1
ATOM 767 C C . THR A 1 105 ? 11.700 0.307 -9.300 1.00 93.00 105 THR A C 1
ATOM 769 O O . THR A 1 105 ? 12.735 -0.224 -9.707 1.00 93.00 105 THR A O 1
ATOM 772 N N . VAL A 1 106 ? 10.780 -0.343 -8.604 1.00 93.69 106 VAL A N 1
ATOM 773 C CA . VAL A 1 106 ? 10.820 -1.778 -8.344 1.00 93.69 106 VAL A CA 1
ATOM 774 C C . VAL A 1 106 ? 9.568 -2.449 -8.889 1.00 93.69 106 VAL A C 1
ATOM 776 O O . VAL A 1 106 ? 8.484 -1.871 -8.882 1.00 93.69 106 VAL A O 1
ATOM 779 N N . CYS A 1 107 ? 9.713 -3.680 -9.359 1.00 93.19 107 CYS A N 1
ATOM 780 C CA . CYS A 1 107 ? 8.609 -4.581 -9.656 1.00 93.19 107 CYS A CA 1
ATOM 781 C C . CYS A 1 107 ? 8.273 -5.417 -8.420 1.00 93.19 107 CYS A C 1
ATOM 783 O O . CYS A 1 107 ? 9.127 -5.620 -7.558 1.00 93.19 107 CYS A O 1
ATOM 785 N N . TYR A 1 108 ? 7.044 -5.912 -8.337 1.00 91.19 108 TYR A N 1
ATOM 786 C CA . TYR A 1 108 ? 6.573 -6.766 -7.243 1.00 91.19 108 TYR A CA 1
ATOM 787 C C . TYR A 1 108 ? 5.517 -7.755 -7.751 1.00 91.19 108 TYR A C 1
ATOM 789 O O . TYR A 1 108 ? 5.271 -7.831 -8.954 1.00 91.19 108 TYR A O 1
ATOM 797 N N . TYR A 1 109 ? 4.891 -8.520 -6.857 1.00 88.38 109 TYR A N 1
ATOM 798 C CA . TYR A 1 109 ? 3.666 -9.265 -7.145 1.00 88.38 109 TYR A CA 1
ATOM 799 C C . TYR A 1 109 ? 2.529 -8.694 -6.292 1.00 88.38 109 TYR A C 1
ATOM 801 O O . TYR A 1 109 ? 2.640 -8.605 -5.070 1.00 88.38 109 TYR A O 1
ATOM 809 N N . GLN A 1 110 ? 1.449 -8.231 -6.930 1.00 84.94 110 GLN A N 1
ATOM 810 C CA . GLN A 1 110 ? 0.407 -7.454 -6.246 1.00 84.94 110 GLN A CA 1
ATOM 811 C C . GLN A 1 110 ? -0.240 -8.198 -5.061 1.00 84.94 110 GLN A C 1
ATOM 813 O O . GLN A 1 110 ? -0.354 -7.582 -3.999 1.00 84.94 110 GLN A O 1
ATOM 818 N N . PRO A 1 111 ? -0.599 -9.495 -5.166 1.00 85.88 111 PRO A N 1
ATOM 819 C CA . PRO A 1 111 ? -1.136 -10.237 -4.027 1.00 85.88 111 PRO A CA 1
ATOM 820 C C . PRO A 1 111 ? -0.193 -10.299 -2.823 1.00 85.88 111 PRO A C 1
ATOM 822 O O . PRO A 1 111 ? -0.656 -10.194 -1.689 1.00 85.88 111 PRO A O 1
ATOM 825 N N . GLU A 1 112 ? 1.121 -10.398 -3.047 1.00 88.31 112 GLU A N 1
ATOM 826 C CA . GLU A 1 112 ? 2.111 -10.374 -1.962 1.00 88.31 112 GLU A CA 1
ATOM 827 C C . GLU A 1 112 ? 2.163 -9.010 -1.271 1.00 88.31 112 GLU A C 1
ATOM 829 O O . GLU A 1 112 ? 2.156 -8.948 -0.040 1.00 88.31 112 GLU A O 1
ATOM 834 N N . LEU A 1 113 ? 2.155 -7.915 -2.042 1.00 89.88 113 LEU A N 1
ATOM 835 C CA . LEU A 1 113 ? 2.126 -6.568 -1.471 1.00 89.88 113 LEU A CA 1
ATOM 836 C C . LEU A 1 113 ? 0.848 -6.335 -0.656 1.00 89.88 113 LEU A C 1
ATOM 838 O O . LEU A 1 113 ? 0.912 -5.825 0.460 1.00 89.88 113 LEU A O 1
ATOM 842 N N . GLU A 1 114 ? -0.315 -6.709 -1.190 1.00 90.06 114 GLU A N 1
ATOM 843 C CA . GLU A 1 114 ? -1.590 -6.530 -0.491 1.00 90.06 114 GLU A CA 1
ATOM 844 C C . GLU A 1 114 ? -1.679 -7.370 0.785 1.00 90.06 114 GLU A C 1
ATOM 846 O O . GLU A 1 114 ? -2.124 -6.862 1.816 1.00 90.06 114 GLU A O 1
ATOM 851 N N . ALA A 1 115 ? -1.216 -8.622 0.752 1.00 90.25 115 ALA A N 1
ATOM 852 C CA . ALA A 1 115 ? -1.157 -9.470 1.939 1.00 90.25 115 ALA A CA 1
ATOM 853 C C . ALA A 1 115 ? -0.242 -8.870 3.019 1.00 90.25 115 ALA A C 1
ATOM 855 O O . ALA A 1 115 ? -0.630 -8.802 4.187 1.00 90.25 115 ALA A O 1
ATOM 856 N N . LEU A 1 116 ? 0.934 -8.374 2.622 1.00 93.00 116 LEU A N 1
ATOM 857 C CA . LEU A 1 116 ? 1.878 -7.704 3.516 1.00 93.00 116 LEU A CA 1
ATOM 858 C C . LEU A 1 116 ? 1.261 -6.457 4.158 1.00 93.00 116 LEU A C 1
ATOM 860 O O . LEU A 1 116 ? 1.341 -6.298 5.375 1.00 93.00 116 LEU A O 1
ATOM 864 N N . LEU A 1 117 ? 0.613 -5.596 3.367 1.00 94.62 117 LEU A N 1
ATOM 865 C CA . LEU A 1 117 ? -0.034 -4.384 3.876 1.00 94.62 117 LEU A CA 1
ATOM 866 C C . LEU A 1 117 ? -1.162 -4.718 4.856 1.00 94.62 117 LEU A C 1
ATOM 868 O O . LEU A 1 117 ? -1.255 -4.100 5.916 1.00 94.62 117 LEU A O 1
ATOM 872 N N . ARG A 1 118 ? -2.006 -5.705 4.526 1.00 94.31 118 ARG A N 1
ATOM 873 C CA . ARG A 1 118 ? -3.117 -6.134 5.389 1.00 94.31 118 ARG A CA 1
ATOM 874 C C . ARG A 1 118 ? -2.613 -6.714 6.708 1.00 94.31 118 ARG A C 1
ATOM 876 O O . ARG A 1 118 ? -3.137 -6.334 7.751 1.00 94.31 118 ARG A O 1
ATOM 883 N N . SER A 1 119 ? -1.587 -7.570 6.672 1.00 95.12 119 SER A N 1
ATOM 884 C CA . SER A 1 119 ? -0.955 -8.099 7.889 1.00 95.12 119 SER A CA 1
ATOM 885 C C . SER A 1 119 ? -0.417 -6.964 8.749 1.00 95.12 119 SER A C 1
ATOM 887 O O . SER A 1 119 ? -0.783 -6.853 9.912 1.00 95.12 119 SER A O 1
ATOM 889 N N . ALA A 1 120 ? 0.365 -6.060 8.155 1.00 96.06 120 ALA A N 1
ATOM 890 C CA . ALA A 1 120 ? 0.950 -4.941 8.878 1.00 96.06 120 ALA A CA 1
ATOM 891 C C . ALA A 1 120 ? -0.106 -4.035 9.524 1.00 96.06 120 ALA A C 1
ATOM 893 O O . ALA A 1 120 ? 0.072 -3.607 10.662 1.00 96.06 120 ALA A O 1
ATOM 894 N N . ALA A 1 121 ? -1.210 -3.752 8.827 1.00 97.19 121 ALA A N 1
ATOM 895 C CA . ALA A 1 121 ? -2.313 -2.974 9.381 1.00 97.19 121 ALA A CA 1
ATOM 896 C C . ALA A 1 121 ? -2.919 -3.650 10.621 1.00 97.19 121 ALA A C 1
ATOM 898 O O . ALA A 1 121 ? -3.043 -3.006 11.663 1.00 97.19 121 ALA A O 1
ATOM 899 N N . VAL A 1 122 ? -3.234 -4.947 10.538 1.00 97.31 122 VAL A N 1
ATOM 900 C CA . VAL A 1 122 ? -3.783 -5.715 11.669 1.00 97.31 122 VAL A CA 1
ATOM 901 C C . VAL A 1 122 ? -2.788 -5.783 12.831 1.00 97.31 122 VAL A C 1
ATOM 903 O O . VAL A 1 122 ? -3.168 -5.532 13.973 1.00 97.31 122 VAL A O 1
ATOM 906 N N . ASP A 1 123 ? -1.508 -6.030 12.548 1.00 96.62 123 ASP A N 1
ATOM 907 C CA . ASP A 1 123 ? -0.441 -6.088 13.557 1.00 96.62 123 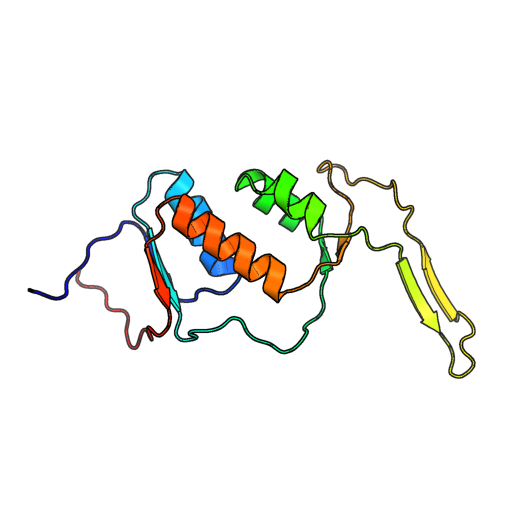ASP A CA 1
ATOM 908 C C . ASP A 1 123 ? -0.245 -4.742 14.284 1.00 96.62 123 ASP A C 1
ATOM 910 O O . ASP A 1 123 ? 0.184 -4.712 15.437 1.00 96.62 123 ASP A O 1
ATOM 914 N N . ASN A 1 124 ? -0.597 -3.624 13.636 1.00 96.69 124 ASN A N 1
ATOM 915 C CA . ASN A 1 124 ? -0.587 -2.278 14.222 1.00 96.69 124 ASN A CA 1
ATOM 916 C C . ASN A 1 124 ? -1.945 -1.868 14.828 1.00 96.69 124 ASN A C 1
ATOM 918 O O . ASN A 1 124 ? -2.120 -0.712 15.208 1.00 96.69 124 ASN A O 1
ATOM 922 N N . GLY A 1 125 ? -2.900 -2.795 14.951 1.00 97.19 125 GLY A N 1
ATOM 923 C CA . GLY A 1 125 ? -4.167 -2.573 15.651 1.00 97.19 125 GLY A CA 1
ATOM 924 C C . GLY A 1 125 ? -5.283 -1.947 14.814 1.00 97.19 125 GLY A C 1
ATOM 925 O O . GLY A 1 125 ? -6.261 -1.467 15.384 1.00 97.19 125 GLY A O 1
ATOM 926 N N . VAL A 1 126 ? -5.170 -1.944 13.483 1.00 98.44 126 VAL A N 1
ATOM 927 C CA . VAL A 1 126 ? -6.274 -1.536 12.600 1.00 98.44 126 VAL A CA 1
ATOM 928 C C . VAL A 1 126 ? -7.392 -2.584 12.646 1.00 98.44 126 VAL A C 1
ATOM 930 O O . VAL A 1 126 ? -7.142 -3.770 12.418 1.00 98.44 126 VAL A O 1
ATOM 933 N N . ASP A 1 127 ? -8.638 -2.150 12.863 1.00 98.00 127 ASP A N 1
ATOM 934 C CA . ASP A 1 127 ? -9.825 -3.004 12.706 1.00 98.00 127 ASP A CA 1
ATOM 935 C C . ASP A 1 127 ? -10.140 -3.156 11.207 1.00 98.00 127 ASP A C 1
ATOM 937 O O . ASP A 1 127 ? -10.827 -2.327 10.606 1.00 98.00 127 ASP A O 1
ATOM 941 N N . LEU A 1 128 ? -9.558 -4.179 10.573 1.00 97.50 128 LEU A N 1
ATOM 942 C CA . LEU A 1 128 ? -9.772 -4.492 9.160 1.00 97.50 128 LEU A CA 1
ATOM 943 C C . LEU A 1 128 ? -10.972 -5.434 8.989 1.00 97.50 128 LEU A C 1
ATOM 945 O O . LEU A 1 128 ? -10.897 -6.619 9.315 1.00 97.50 128 LEU A O 1
ATOM 949 N N . ARG A 1 129 ? -12.059 -4.930 8.396 1.00 96.00 129 ARG A N 1
ATOM 950 C CA . ARG A 1 129 ? -13.293 -5.686 8.142 1.00 96.00 129 ARG A CA 1
ATOM 951 C C . ARG A 1 129 ? -13.516 -5.897 6.649 1.00 96.00 129 ARG A C 1
ATOM 953 O O . ARG A 1 129 ? -13.824 -4.965 5.909 1.00 96.00 129 ARG A O 1
ATOM 960 N N . LEU A 1 130 ? -13.382 -7.144 6.219 1.00 95.31 130 LEU A N 1
ATOM 961 C CA . LEU A 1 130 ? -13.603 -7.573 4.838 1.00 95.31 130 LEU A CA 1
ATOM 962 C C . LEU A 1 130 ? -15.048 -8.063 4.642 1.00 95.31 130 LEU A C 1
ATOM 964 O O . LEU A 1 130 ? -15.694 -8.494 5.596 1.00 95.31 130 LEU A O 1
ATOM 968 N N . GLY A 1 131 ? -15.556 -8.021 3.409 1.00 95.88 131 GLY A N 1
ATOM 969 C CA . GLY A 1 131 ? -16.953 -8.360 3.104 1.00 95.88 131 GLY A CA 1
ATOM 970 C C . GLY A 1 131 ? -17.979 -7.318 3.574 1.00 95.88 131 GLY A C 1
ATOM 971 O O . GLY A 1 131 ? -19.171 -7.616 3.619 1.00 95.88 131 GLY A O 1
ATOM 972 N N . VAL A 1 132 ? -17.537 -6.110 3.938 1.00 95.19 132 VAL A N 1
ATOM 973 C CA . VAL A 1 132 ? -18.384 -5.028 4.450 1.00 95.19 132 VAL A CA 1
ATOM 974 C C . VAL A 1 132 ? -18.539 -3.947 3.387 1.00 95.19 132 VAL A C 1
ATOM 976 O O . VAL A 1 132 ? -17.576 -3.292 2.994 1.00 95.19 132 VAL A O 1
ATOM 979 N N . GLN A 1 133 ? -19.774 -3.740 2.936 1.00 95.62 133 GLN A N 1
ATOM 980 C CA . GLN A 1 133 ? -20.129 -2.633 2.057 1.00 95.62 133 GLN A CA 1
ATOM 981 C C . GLN A 1 133 ? -20.628 -1.448 2.885 1.00 95.62 133 GLN A C 1
ATOM 983 O O . GLN A 1 133 ? -21.421 -1.614 3.809 1.00 95.62 133 GLN A O 1
ATOM 988 N N . VAL A 1 134 ? -20.170 -0.248 2.532 1.00 96.06 134 VAL A N 1
ATOM 989 C CA . VAL A 1 134 ? -20.732 1.001 3.049 1.00 96.06 134 VAL A CA 1
ATOM 990 C C . VAL A 1 134 ? -21.789 1.480 2.071 1.00 96.06 134 VAL A C 1
ATOM 992 O O . VAL A 1 134 ? -21.471 1.793 0.924 1.00 96.06 134 VAL A O 1
ATOM 995 N N . ASP A 1 135 ? -23.035 1.529 2.531 1.00 96.12 135 ASP A N 1
ATOM 996 C CA . ASP A 1 135 ? -24.167 1.971 1.715 1.00 96.12 135 ASP A CA 1
ATOM 997 C C . ASP A 1 135 ? -24.402 3.481 1.818 1.00 96.12 135 ASP A C 1
ATOM 999 O O . ASP A 1 135 ? -24.855 4.111 0.862 1.00 96.12 135 ASP A O 1
ATOM 1003 N N . GLU A 1 136 ? -24.091 4.078 2.971 1.00 95.00 136 GLU A N 1
ATOM 1004 C CA . GLU A 1 136 ? -24.388 5.479 3.243 1.00 95.00 136 GLU A CA 1
ATOM 1005 C C . GLU A 1 136 ? -23.435 6.083 4.280 1.00 95.00 136 GLU A C 1
ATOM 1007 O O . GLU A 1 136 ? -23.000 5.412 5.215 1.00 95.00 136 GLU A O 1
ATOM 1012 N N . VAL A 1 137 ? -23.154 7.379 4.129 1.00 94.50 137 VAL A N 1
ATOM 1013 C CA . VAL A 1 137 ? -22.463 8.210 5.120 1.00 94.50 137 VAL A CA 1
ATOM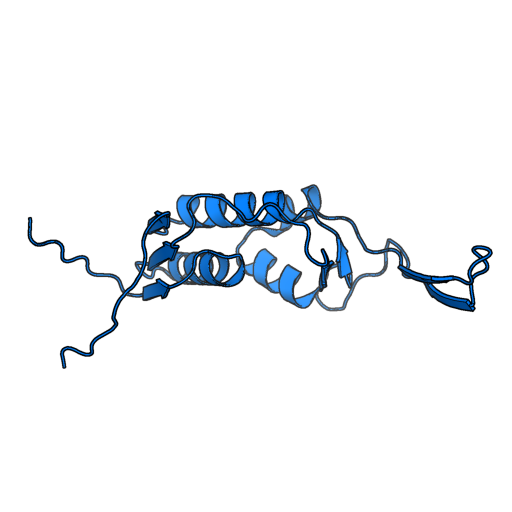 1014 C C . VAL A 1 137 ? -23.358 9.409 5.413 1.00 94.50 137 VAL A C 1
ATOM 1016 O O . VAL A 1 137 ? -23.787 10.098 4.487 1.00 94.50 137 VAL A O 1
ATOM 1019 N N . ARG A 1 138 ? -23.661 9.646 6.692 1.00 94.12 138 ARG A N 1
ATOM 1020 C CA . ARG A 1 138 ? -24.498 10.762 7.151 1.00 94.12 138 ARG A CA 1
ATOM 1021 C C . ARG A 1 138 ? -23.743 11.589 8.176 1.00 94.12 138 ARG A C 1
ATOM 1023 O O . ARG A 1 138 ? -23.082 11.023 9.041 1.00 94.12 138 ARG A O 1
ATOM 1030 N N . ASP A 1 139 ? -23.909 12.901 8.097 1.00 92.50 139 ASP A N 1
ATOM 1031 C CA . ASP A 1 139 ? -23.549 13.795 9.192 1.00 92.50 139 ASP A CA 1
ATOM 1032 C C . ASP A 1 139 ? -24.680 13.794 10.230 1.00 92.50 139 ASP A C 1
ATOM 1034 O O . ASP A 1 139 ? -25.859 13.836 9.867 1.00 92.50 139 ASP A O 1
ATOM 1038 N N . LEU A 1 140 ? -24.319 13.681 11.506 1.00 86.25 140 LEU A N 1
ATOM 1039 C CA . LEU A 1 140 ? -25.251 13.621 12.636 1.00 86.25 140 LEU A CA 1
ATOM 1040 C C . LEU A 1 140 ? -25.213 14.897 13.495 1.00 86.25 140 LEU A C 1
ATOM 1042 O O . LEU A 1 140 ? -25.852 14.917 14.550 1.00 86.25 140 LEU A O 1
ATOM 1046 N N . SER A 1 141 ? -24.459 15.921 13.070 1.00 81.69 141 SER A N 1
ATOM 1047 C CA . SER A 1 141 ? -24.354 17.227 13.738 1.00 81.69 141 SER A CA 1
ATOM 1048 C C . SER A 1 141 ? -25.654 18.028 13.745 1.00 81.69 141 SER A C 1
ATOM 1050 O O . SER A 1 141 ? -26.342 18.028 12.696 1.00 81.69 141 SER A O 1
#

Nearest PDB structures (foldseek):
  4bk1-assembly1_A-2  TM=8.474E-01  e=7.069E-09  Rhodococcus jostii RHA1
  4bk3-assembly1_A-2  TM=8.483E-01  e=9.111E-09  Rhodococcus jostii RHA1
  4bjz-assembly1_A  TM=8.482E-01  e=1.420E-08  Rhodococcus jostii RHA1
  8gsm-assembly3_I  TM=8.272E-01  e=1.308E-07  Boreostereum vibrans
  8rqh-assembly1_A  TM=8.243E-01  e=2.983E-07  Streptomyces cyaneofuscatus

Radius of gyration: 18.99 Å; Cα contacts (8 Å, |Δi|>4): 214; chains: 1; bounding box: 49×29×57 Å

Sequence (141 aa):
MDGSFDFDVVVVGGGPVGVTMGLLCAQRGLSTMVVERAIEVYDLPRAIVMDDEIQRVLQGAGLSDLLGRITSPLLGAEFVGVDGTRIIGIDIPP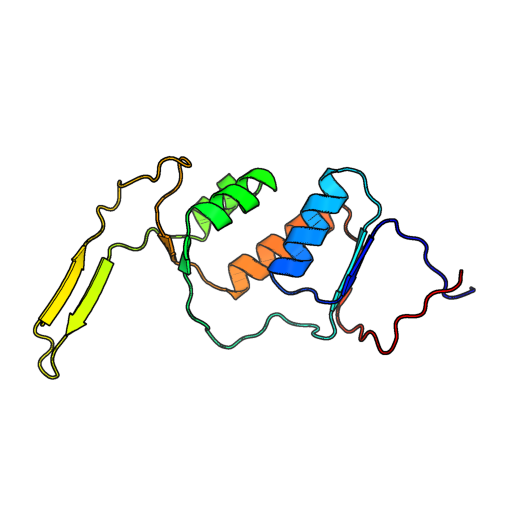DLMSPLGHPFTVCYYQPELEALLRSAAVDNGVDLRLGVQVDEVRDLS

Solvent-accessible surface area (backbone atoms only — not comparable to full-atom values): 8402 Å² total; per-residue (Å²): 127,82,94,77,83,89,61,81,39,78,36,86,39,60,51,70,68,36,30,50,51,35,31,54,39,22,76,70,71,39,49,26,36,29,31,13,56,56,77,66,78,80,85,73,90,65,92,53,70,42,43,33,68,60,50,50,52,41,39,73,68,70,39,48,74,60,46,68,72,57,44,44,69,53,53,55,54,72,46,54,45,99,86,64,50,78,75,52,68,50,82,39,64,88,82,51,62,38,97,81,76,32,48,58,34,26,29,53,50,70,65,59,55,45,51,52,43,51,49,52,15,47,77,54,64,28,50,73,40,61,58,39,74,84,90,80,87,81,88,87,127

Mean predicted aligned error: 5.04 Å

pLDDT: mean 91.6, std 9.3, range [44.34, 98.5]